Protein AF-A0A9W6P535-F1 (afdb_monomer_lite)

Foldseek 3Di:
DDDPPDDPPPDPVVVVVVVVVVVVVVVVVVVLLVLLCVLLVCCVVQQKDFDFDDPVCQVVVVVSLVSSCVVNVFDKDWDDDPGYIIIGTPVVPPDPVVVVVSVVVNVVVVVVVCVVDVPPPPDDPDDDDPPPPPDDDD

pLDDT: mean 71.33, std 16.92, range [34.78, 94.12]

Sequence (138 aa):
MSDNIRHIHTAPTAKAHQRAQQQQEREESARFEARAQAIAAILKERGATVITCTREEWTPTRRLGRRAGEIINRRVRTKAVETGIAVWDVERETNPLHRRLDERRAMRIMDRYFKDNPVSFGATPERPDPDNDGPTSR

Organism: NCBI:txid1670832

Structure (mmCIF, N/CA/C/O backbone):
data_AF-A0A9W6P535-F1
#
_entry.id   AF-A0A9W6P535-F1
#
loop_
_atom_site.group_PDB
_atom_site.id
_atom_site.type_symbol
_atom_site.label_atom_id
_atom_site.label_alt_id
_atom_site.label_comp_id
_atom_site.label_asym_id
_atom_site.label_entity_id
_atom_site.label_seq_id
_atom_site.pdbx_PDB_ins_code
_atom_site.Cartn_x
_atom_site.Cartn_y
_atom_site.Cartn_z
_atom_site.occupancy
_atom_site.B_iso_or_equiv
_atom_site.auth_seq_id
_atom_site.auth_comp_id
_atom_site.auth_asym_id
_atom_site.auth_atom_id
_atom_site.pdbx_PDB_model_num
ATOM 1 N N . MET A 1 1 ? 59.062 -22.376 -16.550 1.00 41.91 1 MET A N 1
ATOM 2 C CA . MET A 1 1 ? 58.845 -21.235 -17.463 1.00 41.91 1 MET A CA 1
ATOM 3 C C . MET A 1 1 ? 57.385 -20.857 -17.346 1.00 41.91 1 MET A C 1
ATOM 5 O O . MET A 1 1 ? 56.543 -21.739 -17.410 1.00 41.91 1 MET A O 1
ATOM 9 N N . SER A 1 2 ? 57.137 -19.601 -16.999 1.00 42.09 2 SER A N 1
ATOM 10 C CA . SER A 1 2 ? 55.887 -19.091 -16.438 1.00 42.09 2 SER A CA 1
ATOM 11 C C . SER A 1 2 ? 54.813 -18.897 -17.507 1.00 42.09 2 SER A C 1
ATOM 13 O O . SER A 1 2 ? 55.031 -18.144 -18.455 1.00 42.09 2 SER A O 1
ATOM 15 N N . ASP A 1 3 ? 53.652 -19.526 -17.327 1.00 49.81 3 ASP A N 1
ATOM 16 C CA . ASP A 1 3 ? 52.454 -19.209 -18.103 1.00 49.81 3 ASP A CA 1
ATOM 17 C C . ASP A 1 3 ? 51.881 -17.875 -17.609 1.00 49.81 3 ASP A C 1
ATOM 19 O O . ASP A 1 3 ? 51.332 -17.754 -16.512 1.00 49.81 3 ASP A O 1
ATOM 23 N N . ASN A 1 4 ? 52.083 -16.838 -18.418 1.00 50.84 4 ASN A N 1
ATOM 24 C CA . ASN A 1 4 ? 51.579 -15.491 -18.189 1.00 50.84 4 ASN A CA 1
ATOM 25 C C . ASN A 1 4 ? 50.068 -15.467 -18.464 1.00 50.84 4 ASN A C 1
ATOM 27 O O . ASN A 1 4 ? 49.628 -15.269 -19.600 1.00 50.84 4 ASN A O 1
ATOM 31 N N . ILE A 1 5 ? 49.267 -15.637 -17.411 1.00 59.06 5 ILE A N 1
ATOM 32 C CA . ILE A 1 5 ? 47.822 -15.393 -17.438 1.00 59.06 5 ILE A CA 1
ATOM 33 C C . ILE A 1 5 ? 47.614 -13.895 -17.693 1.00 59.06 5 ILE A C 1
ATOM 35 O O . ILE A 1 5 ? 47.783 -13.056 -16.809 1.00 59.06 5 ILE A O 1
ATOM 39 N N . ARG A 1 6 ? 47.285 -13.540 -18.938 1.00 50.56 6 ARG A N 1
ATOM 40 C CA . ARG A 1 6 ? 46.947 -12.166 -19.320 1.00 50.56 6 ARG A CA 1
ATOM 41 C C . ARG A 1 6 ? 45.654 -11.764 -18.610 1.00 50.56 6 ARG A C 1
ATOM 43 O O . ARG A 1 6 ? 44.586 -12.286 -18.920 1.00 50.56 6 ARG A O 1
ATOM 50 N N . HIS A 1 7 ? 45.748 -10.817 -17.677 1.00 52.25 7 HIS A N 1
ATOM 51 C CA . HIS A 1 7 ? 44.588 -10.128 -17.123 1.00 52.25 7 HIS A CA 1
ATOM 52 C C . HIS A 1 7 ? 43.835 -9.425 -18.256 1.00 52.25 7 HIS A C 1
ATOM 54 O O . HIS A 1 7 ? 44.321 -8.467 -18.856 1.00 52.25 7 HIS A O 1
ATOM 60 N N . ILE A 1 8 ? 42.639 -9.922 -18.563 1.00 54.03 8 ILE A N 1
ATOM 61 C CA . ILE A 1 8 ? 41.717 -9.262 -19.477 1.00 54.03 8 ILE A CA 1
ATOM 62 C C . ILE A 1 8 ? 41.265 -7.982 -18.773 1.00 54.03 8 ILE A C 1
ATOM 64 O O . ILE A 1 8 ? 40.539 -8.027 -17.781 1.00 54.03 8 ILE A O 1
ATOM 68 N N . HIS A 1 9 ? 41.718 -6.834 -19.270 1.00 51.56 9 HIS A N 1
ATOM 69 C CA . HIS A 1 9 ? 41.156 -5.536 -18.924 1.00 51.56 9 HIS A CA 1
ATOM 70 C C . HIS A 1 9 ? 39.697 -5.489 -19.405 1.00 51.56 9 HIS A C 1
ATOM 72 O O . HIS A 1 9 ? 39.406 -5.025 -20.506 1.00 51.56 9 HIS A O 1
ATOM 78 N N . THR A 1 10 ? 38.756 -5.982 -18.597 1.00 53.12 10 THR A N 1
ATOM 79 C CA . THR A 1 10 ? 37.327 -5.731 -18.811 1.00 53.12 10 THR A CA 1
ATOM 80 C C . THR A 1 10 ? 37.040 -4.254 -18.549 1.00 53.12 10 THR A C 1
ATOM 82 O O . THR A 1 10 ? 37.008 -3.776 -17.417 1.00 53.12 10 THR A O 1
ATOM 85 N N . ALA A 1 11 ? 36.923 -3.573 -19.682 1.00 52.59 11 ALA A N 1
ATOM 86 C CA . ALA A 1 11 ? 36.625 -2.193 -20.012 1.00 52.59 11 ALA A CA 1
ATOM 87 C C . ALA A 1 11 ? 35.845 -1.306 -19.003 1.00 52.59 11 ALA A C 1
ATOM 89 O O . ALA A 1 11 ? 34.964 -1.776 -18.278 1.00 52.59 11 ALA A O 1
ATOM 90 N N . PRO A 1 12 ? 36.062 0.030 -19.052 1.00 59.62 12 PRO A N 1
ATOM 91 C CA . PRO A 1 12 ? 35.284 1.049 -18.323 1.00 59.62 12 PRO A CA 1
ATOM 92 C C . PRO A 1 12 ? 33.755 0.962 -18.520 1.00 59.62 12 PRO A C 1
ATOM 94 O O . PRO A 1 12 ? 32.999 1.490 -17.705 1.00 59.62 12 PRO A O 1
ATOM 97 N N . THR A 1 13 ? 33.288 0.244 -19.543 1.00 62.44 13 THR A N 1
ATOM 98 C CA . THR A 1 13 ? 31.876 -0.056 -19.812 1.00 62.44 13 THR A CA 1
ATOM 99 C C . THR A 1 13 ? 31.232 -0.971 -18.766 1.00 62.44 13 THR A C 1
ATOM 101 O O . THR A 1 13 ? 30.085 -0.732 -18.403 1.00 62.44 13 THR A O 1
ATOM 104 N N . ALA A 1 14 ? 31.946 -1.946 -18.188 1.00 66.62 14 ALA A N 1
ATOM 105 C CA . ALA A 1 14 ? 31.388 -2.803 -17.130 1.00 66.62 14 ALA A CA 1
ATOM 106 C C . ALA A 1 14 ? 31.080 -2.000 -15.851 1.00 66.62 14 ALA A C 1
ATOM 108 O O . ALA A 1 14 ? 30.024 -2.153 -15.236 1.00 66.62 14 ALA A O 1
ATOM 109 N N . LYS A 1 15 ? 31.972 -1.065 -15.499 1.00 70.81 15 LYS A N 1
ATOM 110 C CA . LYS A 1 15 ? 31.791 -0.139 -14.370 1.00 70.81 15 LYS A CA 1
ATOM 111 C C . LYS A 1 15 ? 30.665 0.873 -14.629 1.00 70.81 15 LYS A C 1
ATOM 113 O O . LYS A 1 15 ? 29.969 1.255 -13.692 1.00 70.81 15 LYS A O 1
ATOM 118 N N . ALA A 1 16 ? 30.474 1.302 -15.880 1.00 72.81 16 ALA A N 1
ATOM 119 C CA . ALA A 1 16 ? 29.375 2.184 -16.275 1.00 72.81 16 ALA A CA 1
ATOM 120 C C . ALA A 1 16 ? 28.009 1.474 -16.222 1.00 72.81 16 ALA A C 1
ATOM 122 O O . ALA A 1 16 ? 27.067 2.024 -15.655 1.00 72.81 16 ALA A O 1
ATOM 123 N N . HIS A 1 17 ? 27.916 0.232 -16.713 1.00 72.38 17 HIS A N 1
ATOM 124 C CA . HIS A 1 17 ? 26.699 -0.582 -16.605 1.00 72.38 17 HIS A CA 1
ATOM 125 C C . HIS A 1 17 ? 26.317 -0.868 -15.149 1.00 72.38 17 HIS A C 1
ATOM 127 O O . HIS A 1 17 ? 25.154 -0.711 -14.791 1.00 72.38 17 HIS A O 1
ATOM 133 N N . GLN A 1 18 ? 27.287 -1.194 -14.287 1.00 80.56 18 GLN A N 1
ATOM 134 C CA . GLN A 1 18 ? 27.032 -1.383 -12.853 1.00 80.56 18 GLN A CA 1
ATOM 135 C C . GLN A 1 18 ? 26.489 -0.117 -12.177 1.00 80.56 18 GLN A C 1
ATOM 137 O O . GLN A 1 18 ? 25.568 -0.198 -11.371 1.00 80.56 18 GLN A O 1
ATOM 142 N N . ARG A 1 19 ? 27.023 1.067 -12.509 1.00 80.00 19 ARG A N 1
ATOM 143 C CA . ARG A 1 19 ? 26.506 2.340 -11.973 1.00 80.00 19 ARG A CA 1
ATOM 144 C C . ARG A 1 19 ? 25.086 2.631 -12.454 1.00 80.00 19 ARG A C 1
ATOM 146 O O . ARG A 1 19 ? 24.269 3.066 -11.652 1.00 80.00 19 ARG A O 1
ATOM 153 N N . ALA A 1 20 ? 24.792 2.365 -13.727 1.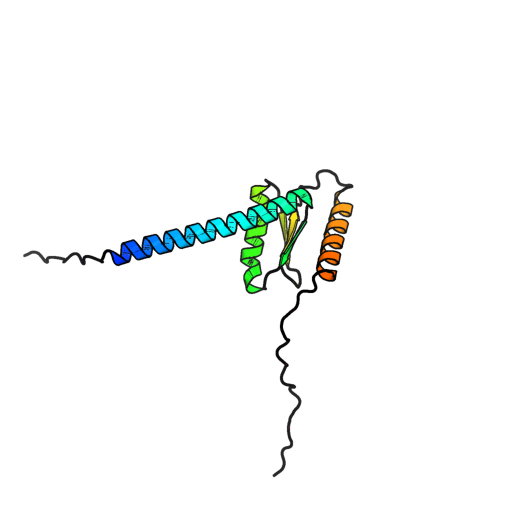00 80.12 20 ALA A N 1
ATOM 154 C CA . ALA A 1 20 ? 23.454 2.545 -14.283 1.00 80.12 20 ALA A CA 1
ATOM 155 C C . ALA A 1 20 ? 22.428 1.609 -13.620 1.00 80.12 20 ALA A C 1
ATOM 157 O O . ALA A 1 20 ? 21.356 2.064 -13.238 1.00 80.12 20 ALA A O 1
ATOM 158 N N . GLN A 1 21 ? 22.782 0.338 -13.404 1.00 81.94 21 GLN A N 1
ATOM 159 C CA . GLN A 1 21 ? 21.936 -0.626 -12.689 1.00 81.94 21 GLN A CA 1
ATOM 160 C C . GLN A 1 21 ? 21.682 -0.194 -11.241 1.00 81.94 21 GLN A C 1
ATOM 162 O O . GLN A 1 21 ? 20.535 -0.109 -10.819 1.00 81.94 21 GLN A O 1
ATOM 167 N N . GLN A 1 22 ? 22.730 0.189 -10.503 1.00 84.50 22 GLN A N 1
ATOM 168 C CA . GLN A 1 22 ? 22.576 0.691 -9.132 1.00 84.50 22 GLN A CA 1
ATOM 169 C C . GLN A 1 22 ? 21.705 1.948 -9.061 1.00 84.50 22 GLN A C 1
ATOM 171 O O . GLN A 1 22 ? 20.973 2.145 -8.093 1.00 84.50 22 GLN A O 1
ATOM 176 N N . GLN A 1 23 ? 21.796 2.829 -10.057 1.00 84.94 23 GLN A N 1
ATOM 177 C CA . GLN A 1 23 ? 20.963 4.022 -10.111 1.00 84.94 23 GLN A CA 1
ATOM 178 C C . GLN A 1 23 ? 19.496 3.666 -10.384 1.00 84.94 23 GLN A C 1
ATOM 180 O O . GLN A 1 23 ? 18.620 4.176 -9.690 1.00 84.94 23 GLN A O 1
ATOM 185 N N . GLN A 1 24 ? 19.234 2.738 -11.306 1.00 83.06 24 GLN A N 1
ATOM 186 C CA . GLN A 1 24 ? 17.885 2.231 -11.574 1.00 83.06 24 GLN A CA 1
ATOM 187 C C . GLN A 1 24 ? 17.269 1.570 -10.333 1.00 83.06 24 GLN A C 1
ATOM 189 O O . GLN A 1 24 ? 16.161 1.924 -9.942 1.00 83.06 24 GLN A O 1
ATOM 194 N N . GLU A 1 25 ? 18.008 0.706 -9.633 1.00 83.44 25 GLU A N 1
ATOM 195 C CA . GLU A 1 25 ? 17.546 0.068 -8.389 1.00 83.44 25 GLU A CA 1
ATOM 196 C C . GLU A 1 25 ? 17.212 1.095 -7.289 1.00 83.44 25 GLU A C 1
ATOM 198 O O . GLU A 1 25 ? 16.236 0.955 -6.541 1.00 83.44 25 GLU A O 1
ATOM 203 N N . ARG A 1 26 ? 17.999 2.175 -7.191 1.00 83.94 26 ARG A N 1
ATOM 204 C CA . ARG A 1 26 ? 17.728 3.285 -6.260 1.00 83.94 26 ARG A CA 1
ATOM 205 C C . ARG A 1 26 ? 16.461 4.048 -6.629 1.00 83.94 26 ARG A C 1
ATOM 207 O O . ARG A 1 26 ? 15.683 4.400 -5.747 1.00 83.94 26 ARG A O 1
ATOM 214 N N . GLU A 1 27 ? 16.235 4.300 -7.911 1.00 84.62 27 GLU A N 1
ATOM 215 C CA . GLU A 1 27 ? 15.021 4.973 -8.375 1.00 84.62 27 GLU A CA 1
ATOM 216 C C . GLU A 1 27 ? 13.776 4.106 -8.157 1.00 84.62 27 GLU A C 1
ATOM 218 O O . GLU A 1 27 ? 12.742 4.604 -7.707 1.00 84.62 27 GLU A O 1
ATOM 223 N N . GLU A 1 28 ? 13.870 2.803 -8.414 1.00 81.88 28 GLU A N 1
ATOM 224 C CA . GLU A 1 28 ? 12.777 1.857 -8.184 1.00 81.88 28 GLU A CA 1
ATOM 225 C C . GLU A 1 28 ? 12.427 1.735 -6.701 1.00 81.88 28 GLU A C 1
ATOM 227 O O . GLU A 1 28 ? 11.252 1.817 -6.330 1.00 81.88 28 GLU A O 1
ATOM 232 N N . SER A 1 29 ? 13.439 1.615 -5.839 1.00 84.12 29 SER A N 1
ATOM 233 C CA . SER A 1 29 ? 13.239 1.589 -4.387 1.00 84.12 29 SER A CA 1
ATOM 234 C C . SER A 1 29 ? 12.657 2.904 -3.860 1.00 84.12 29 SER A C 1
ATOM 236 O O . SER A 1 29 ? 11.726 2.871 -3.053 1.00 84.12 29 SER A O 1
ATOM 238 N N . ALA A 1 30 ? 13.101 4.058 -4.370 1.00 86.25 30 ALA A N 1
ATOM 239 C CA . ALA A 1 30 ? 12.526 5.357 -4.016 1.00 86.25 30 ALA A CA 1
ATOM 240 C C . ALA A 1 30 ? 11.049 5.474 -4.432 1.00 86.25 30 ALA A C 1
ATOM 242 O O . ALA A 1 30 ? 10.215 5.936 -3.650 1.00 86.25 30 ALA A O 1
ATOM 243 N N . ARG A 1 31 ? 10.692 5.014 -5.639 1.00 84.38 31 ARG A N 1
ATOM 244 C CA . ARG A 1 31 ? 9.297 4.992 -6.116 1.00 84.38 31 ARG A CA 1
ATOM 245 C C . ARG A 1 31 ? 8.423 4.061 -5.280 1.00 84.38 31 ARG A C 1
ATOM 247 O O . ARG A 1 31 ? 7.280 4.408 -4.974 1.00 84.38 31 ARG A O 1
ATOM 254 N N . PHE A 1 32 ? 8.946 2.893 -4.911 1.00 86.50 32 PHE A N 1
ATOM 255 C CA . PHE A 1 32 ? 8.252 1.949 -4.039 1.00 86.50 32 PHE A CA 1
ATOM 256 C C . PHE A 1 32 ? 7.975 2.567 -2.664 1.00 86.50 32 PHE A C 1
ATOM 258 O O . PHE A 1 32 ? 6.838 2.524 -2.192 1.00 86.50 32 PHE A O 1
ATOM 265 N N . GLU A 1 33 ? 8.979 3.202 -2.059 1.00 88.25 33 GLU A N 1
ATOM 266 C CA . GLU A 1 33 ? 8.839 3.828 -0.745 1.00 88.25 33 GLU A CA 1
ATOM 267 C C . GLU A 1 33 ? 7.859 5.008 -0.782 1.00 88.25 33 GLU A C 1
ATOM 269 O O . GLU A 1 33 ? 6.984 5.104 0.076 1.00 88.25 33 GLU A O 1
ATOM 274 N N . ALA A 1 34 ? 7.916 5.854 -1.816 1.00 86.38 34 ALA A N 1
ATOM 275 C CA . ALA A 1 34 ? 6.969 6.956 -1.993 1.00 86.38 34 ALA A CA 1
ATOM 276 C C . ALA A 1 34 ? 5.515 6.458 -2.103 1.00 86.38 34 ALA A C 1
ATOM 278 O O . ALA A 1 34 ? 4.609 7.010 -1.473 1.00 86.38 34 ALA A O 1
ATOM 279 N N . ARG A 1 35 ? 5.279 5.368 -2.849 1.00 85.19 35 ARG A N 1
ATOM 280 C CA . ARG A 1 35 ? 3.952 4.732 -2.927 1.00 85.19 35 ARG A CA 1
ATOM 281 C C . ARG A 1 35 ? 3.511 4.175 -1.575 1.00 85.19 35 ARG A C 1
ATOM 283 O O . ARG A 1 35 ? 2.362 4.377 -1.184 1.00 85.19 35 ARG A O 1
ATOM 290 N N . ALA A 1 36 ? 4.405 3.508 -0.848 1.00 87.81 36 ALA A N 1
ATOM 291 C CA . ALA A 1 36 ? 4.101 2.983 0.480 1.00 87.81 36 ALA A CA 1
ATOM 292 C C . ALA A 1 36 ? 3.769 4.105 1.482 1.00 87.81 36 ALA A C 1
ATOM 294 O O . ALA A 1 36 ? 2.828 3.962 2.262 1.00 87.81 36 ALA A O 1
ATOM 295 N N . GLN A 1 37 ? 4.465 5.244 1.417 1.00 89.31 37 GLN A N 1
ATOM 296 C CA . GLN A 1 37 ? 4.173 6.428 2.231 1.00 89.31 37 GLN A CA 1
ATOM 297 C C . GLN A 1 37 ? 2.797 7.031 1.918 1.00 89.31 37 GLN A C 1
ATOM 299 O O . GLN A 1 37 ? 2.055 7.368 2.841 1.00 89.31 37 GLN A O 1
ATOM 304 N N . ALA A 1 38 ? 2.414 7.117 0.640 1.00 85.06 38 ALA A N 1
ATOM 305 C CA . ALA A 1 38 ? 1.085 7.590 0.250 1.00 85.06 38 ALA A CA 1
ATOM 306 C C . ALA A 1 38 ? -0.025 6.676 0.800 1.00 85.06 38 ALA A C 1
ATOM 308 O O . ALA A 1 38 ? -1.002 7.150 1.381 1.00 85.06 38 ALA A O 1
ATOM 309 N N . ILE A 1 39 ? 0.156 5.356 0.695 1.00 84.88 39 ILE A N 1
ATOM 310 C CA . ILE A 1 39 ? -0.778 4.373 1.263 1.00 84.88 39 ILE A CA 1
ATOM 311 C C . ILE A 1 39 ? -0.834 4.508 2.790 1.00 84.88 39 ILE A C 1
ATOM 313 O O . ILE A 1 39 ? -1.920 4.524 3.364 1.00 84.88 39 ILE A O 1
ATOM 317 N N . ALA A 1 40 ? 0.313 4.656 3.454 1.00 85.81 40 ALA A N 1
ATOM 318 C CA . ALA A 1 40 ? 0.407 4.851 4.899 1.00 85.81 40 ALA A CA 1
ATOM 319 C C . ALA A 1 40 ? -0.351 6.101 5.376 1.00 85.81 40 ALA A C 1
ATOM 321 O O . ALA A 1 40 ? -1.044 6.050 6.395 1.00 85.81 40 ALA A O 1
ATOM 322 N N . ALA A 1 41 ? -0.264 7.211 4.638 1.00 83.00 41 ALA A N 1
ATOM 323 C CA . ALA A 1 41 ? -1.021 8.427 4.933 1.00 83.00 41 ALA A CA 1
ATOM 324 C C . ALA A 1 41 ? -2.537 8.185 4.840 1.00 83.00 41 ALA A C 1
ATOM 326 O O . ALA A 1 41 ? -3.276 8.541 5.761 1.00 83.00 41 ALA A O 1
ATOM 327 N N . ILE A 1 42 ? -2.990 7.492 3.789 1.00 82.94 42 ILE A N 1
ATOM 328 C CA . ILE A 1 42 ? -4.405 7.131 3.622 1.00 82.94 42 ILE A CA 1
ATOM 329 C C . ILE A 1 42 ? -4.866 6.194 4.747 1.00 82.94 42 ILE A C 1
ATOM 331 O O . ILE A 1 42 ? -5.955 6.375 5.288 1.00 82.94 42 ILE A O 1
ATOM 335 N N . LEU A 1 43 ? -4.046 5.218 5.148 1.00 83.25 43 LEU A N 1
ATOM 336 C CA . LEU A 1 43 ? -4.369 4.311 6.254 1.00 83.25 43 LEU A CA 1
ATOM 337 C C . LEU A 1 43 ? -4.466 5.049 7.598 1.00 83.25 43 LEU A C 1
ATOM 339 O O . LEU A 1 43 ? -5.377 4.765 8.372 1.00 83.25 43 LEU A O 1
ATOM 343 N N . LYS A 1 44 ? -3.599 6.033 7.866 1.00 83.19 44 LYS A N 1
ATOM 344 C CA . LYS A 1 44 ? -3.697 6.882 9.069 1.00 83.19 44 LYS A CA 1
ATOM 345 C C . LYS A 1 44 ? -5.007 7.668 9.109 1.00 83.19 44 LYS A C 1
ATOM 347 O O . LYS A 1 44 ? -5.667 7.705 10.147 1.00 83.19 44 LYS A O 1
ATOM 352 N N . GLU A 1 45 ? -5.386 8.269 7.985 1.00 80.06 45 GLU A N 1
ATOM 353 C CA . GLU A 1 45 ? -6.585 9.103 7.885 1.00 80.06 45 GLU A CA 1
ATOM 354 C C . GLU A 1 45 ? -7.871 8.258 7.910 1.00 80.06 45 GLU A C 1
ATOM 356 O O . GLU A 1 45 ? -8.779 8.497 8.710 1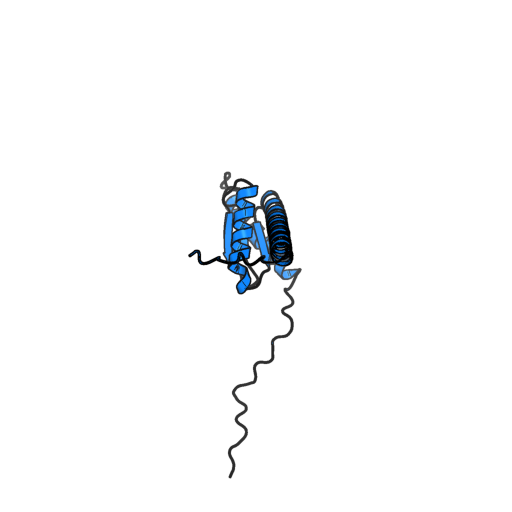.00 80.06 45 GLU A O 1
ATOM 361 N N . ARG A 1 46 ? -7.947 7.237 7.050 1.00 74.25 46 ARG A N 1
ATOM 362 C CA . ARG A 1 46 ? -9.195 6.535 6.704 1.00 74.25 46 ARG A CA 1
ATOM 363 C C . ARG A 1 46 ? -9.275 5.110 7.237 1.00 74.25 46 ARG A C 1
ATOM 365 O O . ARG A 1 46 ? -10.357 4.533 7.239 1.00 74.25 46 ARG A O 1
ATOM 372 N N . GLY A 1 47 ? -8.158 4.525 7.662 1.00 75.88 47 GLY A N 1
ATOM 373 C CA . GLY A 1 47 ? -8.074 3.142 8.144 1.00 75.88 47 GLY A CA 1
ATOM 374 C C . GLY A 1 47 ? -8.083 2.072 7.048 1.00 75.88 47 GLY A C 1
ATOM 375 O O . GLY A 1 47 ? -7.654 0.950 7.303 1.00 75.88 47 GLY A O 1
ATOM 376 N N . ALA A 1 48 ? -8.520 2.393 5.827 1.00 81.06 48 ALA A N 1
ATOM 377 C CA . ALA A 1 48 ? -8.570 1.454 4.709 1.00 81.06 48 ALA A CA 1
ATOM 378 C C . ALA A 1 48 ? -8.438 2.151 3.349 1.00 81.06 48 ALA A C 1
ATOM 380 O O . ALA A 1 48 ? -8.795 3.320 3.196 1.00 81.06 48 ALA A O 1
ATOM 381 N N . THR A 1 49 ? -7.953 1.409 2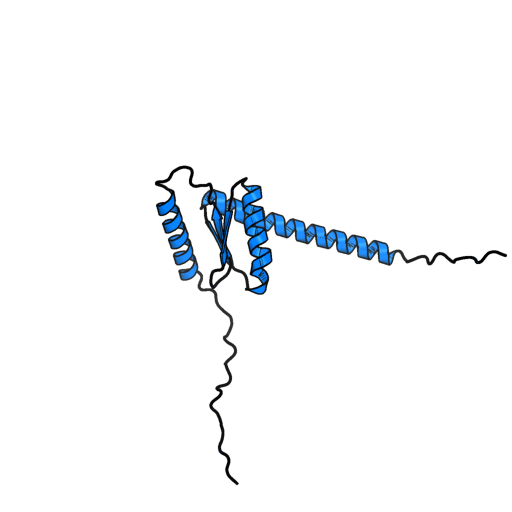.355 1.00 82.06 49 THR A N 1
ATOM 382 C CA . THR A 1 49 ? -7.859 1.842 0.956 1.00 82.06 49 THR A CA 1
ATOM 383 C C . THR A 1 49 ? -7.878 0.646 0.001 1.00 82.06 49 THR A C 1
ATOM 385 O O . THR A 1 49 ? -7.617 -0.485 0.412 1.00 82.06 49 THR A O 1
ATOM 388 N N . VAL A 1 50 ? -8.158 0.887 -1.279 1.00 82.44 50 VAL A N 1
ATOM 389 C CA . VAL A 1 50 ? -7.963 -0.098 -2.351 1.00 82.44 50 VAL A CA 1
ATOM 390 C C . VAL A 1 50 ? -6.895 0.421 -3.292 1.00 82.44 50 VAL A C 1
ATOM 392 O O . VAL A 1 50 ? -6.945 1.565 -3.731 1.00 82.44 50 VAL A O 1
ATOM 395 N N . ILE A 1 51 ? -5.934 -0.441 -3.601 1.00 85.88 51 ILE A N 1
ATOM 396 C CA . ILE A 1 51 ? -4.911 -0.177 -4.600 1.00 85.88 51 ILE A CA 1
ATOM 397 C C . ILE A 1 51 ? -5.335 -0.912 -5.864 1.00 85.88 51 ILE A C 1
ATOM 399 O O . ILE A 1 51 ? -5.376 -2.145 -5.880 1.00 85.88 51 ILE A O 1
ATOM 403 N N . THR A 1 52 ? -5.672 -0.155 -6.902 1.00 85.69 52 THR A N 1
ATOM 404 C CA . THR A 1 52 ? -5.996 -0.699 -8.220 1.00 85.69 52 THR A CA 1
ATOM 405 C C . THR A 1 52 ? -4.738 -1.272 -8.853 1.00 85.69 52 THR A C 1
ATOM 407 O O . THR A 1 52 ? -3.739 -0.561 -8.979 1.00 85.69 52 THR A O 1
ATOM 410 N N . CYS A 1 53 ? -4.767 -2.547 -9.221 1.00 84.00 53 CYS A N 1
ATOM 411 C CA . CYS A 1 53 ? -3.646 -3.203 -9.885 1.00 84.00 53 CYS A CA 1
ATOM 412 C C . CYS A 1 53 ? -4.130 -4.439 -10.646 1.00 84.00 53 CYS A C 1
ATOM 414 O O . CYS A 1 53 ? -5.173 -5.012 -10.307 1.00 84.00 53 CYS A O 1
ATOM 416 N N . THR A 1 54 ? -3.362 -4.879 -11.639 1.00 86.50 54 THR A N 1
ATOM 417 C CA . THR A 1 54 ? -3.681 -6.115 -12.364 1.00 86.50 54 THR A CA 1
ATOM 418 C C . THR A 1 54 ? -3.361 -7.348 -11.517 1.00 86.50 54 THR A C 1
ATOM 420 O O . THR A 1 54 ? -2.783 -7.254 -10.426 1.00 86.50 54 THR A O 1
ATOM 423 N N . ARG A 1 55 ? -3.748 -8.535 -11.997 1.00 84.44 55 ARG A N 1
ATOM 424 C CA . ARG A 1 55 ? -3.534 -9.794 -11.271 1.00 84.44 55 ARG A CA 1
ATOM 425 C C . ARG A 1 55 ? -2.052 -10.141 -11.133 1.00 84.44 55 ARG A C 1
ATOM 427 O O . ARG A 1 55 ? -1.637 -10.650 -10.092 1.00 84.44 55 ARG A O 1
ATOM 434 N N . GLU A 1 56 ? -1.256 -9.807 -12.141 1.00 87.94 56 GLU A N 1
ATOM 435 C CA . GLU A 1 56 ? 0.203 -9.955 -12.160 1.00 87.94 56 GLU A CA 1
ATOM 436 C C . GLU A 1 56 ? 0.857 -9.085 -11.073 1.00 87.94 56 GLU A C 1
ATOM 438 O O . GLU A 1 56 ? 1.856 -9.461 -10.459 1.00 87.94 56 GLU A O 1
ATOM 443 N N . GLU A 1 57 ? 0.234 -7.949 -10.761 1.00 86.56 57 GLU A N 1
ATOM 444 C CA . GLU A 1 57 ? 0.709 -6.975 -9.783 1.00 86.56 57 GLU A CA 1
ATOM 445 C C . GLU A 1 57 ? 0.215 -7.245 -8.350 1.00 86.56 57 GLU A C 1
ATOM 447 O O . GLU A 1 57 ? 0.570 -6.524 -7.417 1.00 86.56 57 GLU A O 1
ATOM 452 N N . TRP A 1 58 ? -0.561 -8.305 -8.101 1.00 87.19 58 TRP A N 1
ATOM 453 C CA . TRP A 1 58 ? -1.098 -8.580 -6.759 1.00 87.19 58 TRP A CA 1
ATOM 454 C C . TRP A 1 58 ? -0.014 -8.760 -5.699 1.00 87.19 58 TRP A C 1
ATOM 456 O O . TRP A 1 58 ? -0.131 -8.247 -4.585 1.00 87.19 58 TRP A O 1
ATOM 466 N N . THR A 1 59 ? 1.046 -9.496 -6.021 1.00 90.38 59 THR A N 1
ATOM 467 C CA . THR A 1 59 ? 2.156 -9.745 -5.095 1.00 90.38 59 THR A CA 1
ATOM 468 C C . THR A 1 59 ? 2.919 -8.464 -4.742 1.00 90.38 59 THR A C 1
ATOM 470 O O . THR A 1 59 ? 3.053 -8.187 -3.543 1.00 90.38 59 THR A O 1
ATOM 473 N N . PRO A 1 60 ? 3.400 -7.654 -5.709 1.00 89.69 60 PRO A N 1
ATOM 474 C CA . PRO A 1 60 ? 4.059 -6.388 -5.386 1.00 89.69 60 PRO A CA 1
ATOM 475 C C . PRO A 1 60 ? 3.117 -5.406 -4.677 1.00 89.69 60 PRO A C 1
ATOM 477 O O . PRO A 1 60 ? 3.530 -4.761 -3.713 1.00 89.69 60 PRO A O 1
ATOM 480 N N . THR A 1 61 ? 1.832 -5.368 -5.031 1.00 88.88 61 THR A N 1
ATOM 481 C CA . THR A 1 61 ? 0.850 -4.514 -4.347 1.00 88.88 61 THR A CA 1
ATOM 482 C C . THR A 1 61 ? 0.595 -4.951 -2.902 1.00 88.88 61 THR A C 1
ATOM 484 O O . THR A 1 61 ? 0.507 -4.120 -1.997 1.00 88.88 61 THR A O 1
ATOM 487 N N . ARG A 1 62 ? 0.565 -6.259 -2.619 1.00 90.88 62 ARG A N 1
ATOM 488 C CA . ARG A 1 62 ? 0.523 -6.757 -1.233 1.00 90.88 62 ARG A CA 1
ATOM 489 C C . ARG A 1 62 ? 1.768 -6.355 -0.442 1.00 90.88 62 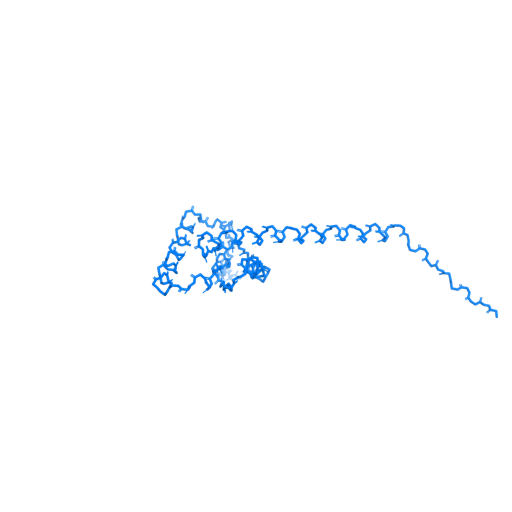ARG A C 1
ATOM 491 O O . ARG A 1 62 ? 1.647 -6.054 0.745 1.00 90.88 62 ARG A O 1
ATOM 498 N N . ARG A 1 63 ? 2.949 -6.337 -1.075 1.00 93.00 63 ARG A N 1
ATOM 499 C CA . ARG A 1 63 ? 4.187 -5.844 -0.442 1.00 93.00 63 ARG A CA 1
ATOM 500 C C . ARG A 1 63 ? 4.092 -4.352 -0.121 1.00 93.00 63 ARG A C 1
ATOM 502 O O . ARG A 1 63 ? 4.443 -3.985 0.994 1.00 93.00 63 ARG A O 1
ATOM 509 N N . LEU A 1 64 ? 3.551 -3.530 -1.025 1.00 89.94 64 LEU A N 1
ATOM 510 C CA . LEU A 1 64 ? 3.283 -2.107 -0.765 1.00 89.94 64 LEU A CA 1
ATOM 511 C C . LEU A 1 64 ? 2.366 -1.913 0.446 1.00 89.94 64 LEU A C 1
ATOM 513 O O . LEU A 1 64 ? 2.677 -1.122 1.332 1.00 89.94 64 LEU A O 1
ATOM 517 N N . GLY A 1 65 ? 1.270 -2.676 0.516 1.00 88.69 65 GLY A N 1
ATOM 518 C CA . GLY A 1 65 ? 0.358 -2.640 1.658 1.00 88.69 65 GLY A CA 1
ATOM 519 C C . GLY A 1 65 ? 1.068 -2.962 2.975 1.00 88.69 65 GLY A C 1
ATOM 520 O O . GLY A 1 65 ? 0.955 -2.200 3.928 1.00 88.69 65 GLY A O 1
ATOM 521 N N . ARG A 1 66 ? 1.859 -4.043 3.021 1.00 93.19 66 ARG A N 1
ATOM 522 C CA . ARG A 1 66 ? 2.644 -4.419 4.215 1.00 93.19 66 ARG A CA 1
ATOM 523 C C . ARG A 1 66 ? 3.664 -3.353 4.607 1.00 93.19 66 ARG A C 1
ATOM 525 O O . ARG A 1 66 ? 3.718 -2.994 5.778 1.00 93.19 66 ARG A O 1
ATOM 532 N N . ARG A 1 67 ? 4.403 -2.810 3.633 1.00 94.12 67 ARG A N 1
ATOM 533 C CA . ARG A 1 67 ? 5.368 -1.728 3.858 1.00 94.12 67 ARG A CA 1
ATOM 534 C C . ARG A 1 67 ? 4.694 -0.488 4.441 1.00 94.12 67 ARG A C 1
ATOM 536 O O . ARG A 1 67 ? 5.216 0.116 5.368 1.00 94.12 67 ARG A O 1
ATOM 543 N N . ALA A 1 68 ? 3.506 -0.140 3.952 1.00 90.75 68 ALA A N 1
ATOM 544 C CA . ALA A 1 68 ? 2.718 0.948 4.522 1.00 90.75 68 ALA A CA 1
ATOM 545 C C . ALA A 1 68 ? 2.350 0.688 5.994 1.00 90.75 68 ALA A C 1
ATOM 547 O O . ALA A 1 68 ? 2.413 1.609 6.803 1.00 90.75 68 ALA A O 1
ATOM 548 N N . GLY A 1 69 ? 2.029 -0.560 6.353 1.00 90.88 69 GLY A N 1
ATOM 549 C CA . GLY A 1 69 ? 1.838 -0.986 7.744 1.00 90.88 69 GLY A CA 1
ATOM 550 C C . GLY A 1 69 ? 3.080 -0.777 8.617 1.00 90.88 69 GLY A C 1
ATOM 551 O O . GLY A 1 69 ? 2.981 -0.211 9.704 1.00 90.88 69 GLY A O 1
ATOM 552 N N . GLU A 1 70 ? 4.260 -1.150 8.114 1.00 94.00 70 GLU A N 1
ATOM 553 C CA . GLU A 1 70 ? 5.543 -0.905 8.794 1.00 94.00 70 GLU A CA 1
ATOM 554 C C . GLU A 1 70 ? 5.788 0.596 9.024 1.00 94.00 70 GLU A C 1
ATOM 556 O O . GLU A 1 70 ? 6.147 0.995 10.129 1.00 94.00 70 GLU A O 1
ATOM 561 N N . ILE A 1 71 ? 5.522 1.442 8.020 1.00 93.00 71 ILE A N 1
ATOM 562 C CA . ILE A 1 71 ? 5.690 2.907 8.106 1.00 93.00 71 ILE A CA 1
ATOM 563 C C . ILE A 1 71 ? 4.811 3.522 9.204 1.00 93.00 71 ILE A C 1
ATOM 565 O O . ILE A 1 71 ? 5.204 4.492 9.856 1.00 93.00 71 ILE A O 1
ATOM 569 N N . ILE A 1 72 ? 3.603 2.994 9.407 1.00 90.88 72 ILE A N 1
ATOM 570 C CA . ILE A 1 72 ? 2.686 3.486 10.445 1.00 90.88 72 ILE A CA 1
ATOM 571 C C . ILE A 1 72 ? 2.832 2.740 11.775 1.00 90.88 72 ILE A C 1
ATOM 573 O O . ILE A 1 72 ? 2.116 3.076 12.716 1.00 90.88 72 ILE A O 1
ATOM 577 N N . ASN A 1 73 ? 3.750 1.771 11.854 1.00 91.69 73 ASN A N 1
ATOM 578 C CA . ASN A 1 73 ? 3.940 0.860 12.980 1.00 91.69 73 ASN A CA 1
ATOM 579 C C . ASN A 1 73 ? 2.636 0.162 13.409 1.00 91.69 73 ASN A C 1
ATOM 581 O O . ASN A 1 73 ? 2.292 0.147 14.591 1.00 91.69 73 ASN A O 1
ATOM 585 N N . ARG A 1 74 ? 1.875 -0.355 12.434 1.00 88.19 74 ARG A N 1
ATOM 586 C CA . ARG A 1 74 ? 0.624 -1.087 12.682 1.00 88.19 74 ARG A CA 1
ATOM 587 C C . ARG A 1 74 ? 0.469 -2.296 11.781 1.00 88.19 74 ARG A C 1
ATOM 589 O O . ARG A 1 74 ? 0.891 -2.301 10.621 1.00 88.19 74 ARG A O 1
ATOM 596 N N . ARG A 1 75 ? -0.216 -3.319 12.287 1.00 88.69 75 ARG A N 1
ATOM 597 C CA . ARG A 1 75 ? -0.591 -4.483 11.481 1.00 88.69 75 ARG A CA 1
ATOM 598 C C . ARG A 1 75 ? -1.683 -4.127 10.486 1.00 88.69 75 ARG A C 1
ATOM 600 O O . ARG A 1 75 ? -2.765 -3.664 10.832 1.00 88.69 75 ARG A O 1
ATOM 607 N N . VAL A 1 76 ? -1.412 -4.467 9.235 1.00 88.94 76 VAL A N 1
ATOM 608 C CA . VAL A 1 76 ? -2.327 -4.296 8.109 1.00 88.94 76 VAL A CA 1
ATOM 609 C C . VAL A 1 76 ? -2.712 -5.648 7.523 1.00 88.94 76 VAL A C 1
ATOM 611 O O . VAL A 1 76 ? -1.909 -6.586 7.474 1.00 88.94 76 VAL A O 1
ATOM 614 N N . ARG A 1 77 ? -3.949 -5.757 7.047 1.00 88.81 77 ARG A N 1
ATOM 615 C CA . ARG A 1 77 ? -4.423 -6.894 6.254 1.00 88.81 77 ARG A CA 1
ATOM 616 C C . ARG A 1 77 ? -4.612 -6.481 4.808 1.00 88.81 77 ARG A C 1
ATOM 618 O O . ARG A 1 77 ? -4.850 -5.319 4.501 1.00 88.81 77 ARG A O 1
ATOM 625 N N . THR A 1 78 ? -4.481 -7.467 3.926 1.00 89.12 78 THR A N 1
ATOM 626 C CA . THR A 1 78 ? -4.688 -7.293 2.489 1.00 89.12 78 THR A CA 1
ATOM 627 C C . THR A 1 78 ? -5.624 -8.374 1.965 1.00 89.12 78 THR A C 1
ATOM 629 O O . THR A 1 78 ? -5.548 -9.523 2.410 1.00 89.12 78 THR A O 1
ATOM 632 N N . LYS A 1 79 ? -6.501 -8.026 1.023 1.00 86.25 79 LYS A N 1
ATOM 633 C CA . LYS A 1 79 ? -7.403 -8.964 0.341 1.00 86.25 79 LYS A CA 1
ATOM 634 C C . LYS A 1 79 ? -7.480 -8.615 -1.137 1.00 86.25 79 LYS A C 1
ATOM 636 O O . LYS A 1 79 ? -7.583 -7.445 -1.483 1.00 86.25 79 LYS A O 1
ATOM 641 N N . ALA A 1 80 ? -7.431 -9.633 -1.991 1.00 85.75 80 ALA A N 1
ATOM 642 C CA . ALA A 1 80 ? -7.691 -9.442 -3.411 1.00 85.75 80 ALA A CA 1
ATOM 643 C C . ALA A 1 80 ? -9.180 -9.160 -3.633 1.00 85.75 80 ALA A C 1
ATOM 645 O O . ALA A 1 80 ? -10.038 -9.854 -3.082 1.00 85.75 80 ALA A O 1
ATOM 646 N N . VAL A 1 81 ? -9.452 -8.131 -4.418 1.00 81.69 81 VAL A N 1
ATOM 647 C CA . VAL A 1 81 ? -10.774 -7.737 -4.897 1.00 81.69 81 VAL A CA 1
ATOM 648 C C . VAL A 1 81 ? -10.718 -7.674 -6.422 1.00 81.69 81 VAL A C 1
ATOM 650 O O . VAL A 1 81 ? -9.633 -7.684 -6.998 1.00 81.69 81 VAL A O 1
ATOM 653 N N . GLU A 1 82 ? -11.872 -7.640 -7.081 1.00 77.12 82 GLU A N 1
ATOM 654 C CA . GLU A 1 82 ? -11.984 -7.706 -8.548 1.00 77.12 82 GLU A CA 1
ATOM 655 C C . GLU A 1 82 ? -11.086 -6.695 -9.281 1.00 77.12 82 GLU A C 1
ATOM 657 O O . GLU A 1 82 ? -10.503 -7.000 -10.314 1.00 77.12 82 GLU A O 1
ATOM 662 N N . THR A 1 83 ? -10.896 -5.522 -8.687 1.00 78.00 83 THR A N 1
ATOM 663 C CA . THR A 1 83 ? -10.181 -4.381 -9.266 1.00 78.00 83 THR A CA 1
ATOM 664 C C . THR A 1 83 ? -8.788 -4.141 -8.666 1.00 78.00 83 THR A C 1
ATOM 666 O O . THR A 1 83 ? -8.144 -3.149 -9.008 1.00 78.00 83 THR A O 1
ATOM 669 N N . GLY A 1 84 ? -8.298 -5.008 -7.765 1.00 86.62 84 GLY A N 1
ATOM 670 C CA . GLY A 1 84 ? -6.970 -4.855 -7.157 1.00 86.62 84 GLY A CA 1
ATOM 671 C C . GLY A 1 84 ? -6.824 -5.463 -5.760 1.00 86.62 84 GLY A C 1
ATOM 672 O O . GLY A 1 84 ? -7.315 -6.556 -5.473 1.00 86.62 84 GLY A O 1
ATOM 673 N N . ILE A 1 85 ? -6.122 -4.765 -4.865 1.00 87.12 85 ILE A N 1
ATOM 674 C CA . ILE A 1 85 ? -5.881 -5.205 -3.483 1.00 87.12 85 ILE A CA 1
ATOM 675 C C . ILE A 1 85 ? -6.467 -4.193 -2.496 1.00 87.12 85 ILE A C 1
ATOM 677 O O . ILE A 1 85 ? -6.015 -3.052 -2.410 1.00 87.12 85 ILE A O 1
ATOM 681 N N . ALA A 1 86 ? -7.429 -4.634 -1.689 1.00 83.31 86 ALA A N 1
ATOM 682 C CA . ALA A 1 86 ? -7.888 -3.900 -0.517 1.00 83.31 86 ALA A CA 1
ATOM 683 C C . ALA A 1 86 ? -6.862 -4.034 0.615 1.00 83.31 86 ALA A C 1
ATOM 685 O O . ALA A 1 86 ? -6.403 -5.143 0.898 1.00 83.31 86 ALA A O 1
ATOM 686 N N . VAL A 1 87 ? -6.530 -2.925 1.274 1.00 86.69 87 VAL A N 1
ATOM 687 C CA . VAL A 1 87 ? -5.592 -2.833 2.401 1.00 86.69 87 VAL A CA 1
ATOM 688 C C . VAL A 1 87 ? -6.274 -2.106 3.554 1.00 86.69 87 VAL A C 1
ATOM 690 O O . VAL A 1 87 ? -6.851 -1.040 3.349 1.00 86.69 87 VAL A O 1
ATOM 693 N N . TRP A 1 88 ? -6.204 -2.650 4.768 1.00 85.94 88 TRP A N 1
ATOM 694 C CA . TRP A 1 88 ? -6.769 -1.995 5.951 1.00 85.94 88 TRP A CA 1
ATOM 695 C C . TRP A 1 88 ? -5.939 -2.228 7.212 1.00 85.94 88 TRP A C 1
ATOM 697 O O . TRP A 1 88 ? -5.301 -3.271 7.370 1.00 85.94 88 TRP A O 1
ATOM 707 N N . ASP A 1 89 ? -5.955 -1.232 8.094 1.00 85.12 89 ASP A N 1
ATOM 708 C CA . ASP A 1 89 ? -5.336 -1.235 9.419 1.00 85.12 89 ASP A CA 1
ATOM 709 C C . ASP A 1 89 ? -6.195 -2.059 10.392 1.00 85.12 89 ASP A C 1
ATOM 711 O O . ASP A 1 89 ? -7.389 -1.808 10.548 1.00 85.12 89 ASP A O 1
ATOM 715 N N . VAL A 1 90 ? -5.590 -3.067 11.022 1.00 80.88 90 VAL A N 1
ATOM 716 C CA . VAL A 1 9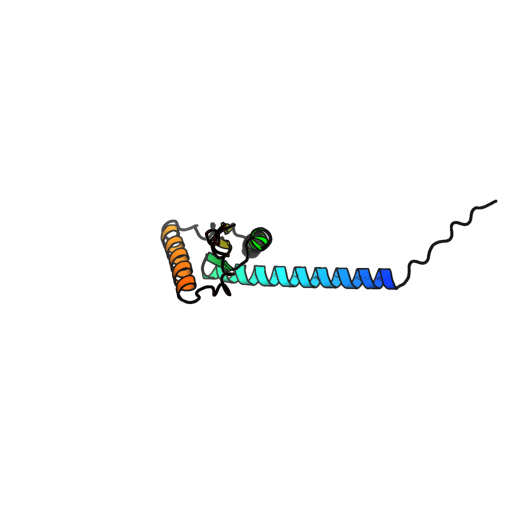0 ? -6.253 -3.977 11.974 1.00 80.88 90 VAL A CA 1
ATOM 717 C C . VAL A 1 90 ? -6.053 -3.515 13.420 1.00 80.88 90 VAL A C 1
ATOM 719 O O . VAL A 1 90 ? -6.770 -3.946 14.314 1.00 80.88 90 VAL A O 1
ATOM 722 N N . GLU A 1 91 ? -5.086 -2.634 13.672 1.00 76.88 91 GLU A N 1
ATOM 723 C CA . GLU A 1 91 ? -4.718 -2.163 15.013 1.00 76.88 91 GLU A CA 1
ATOM 724 C C . GLU A 1 91 ? -5.252 -0.765 15.327 1.00 76.88 91 GLU A C 1
ATOM 726 O O . GLU A 1 91 ? -5.155 -0.305 16.463 1.00 76.88 91 GLU A O 1
ATOM 731 N N . ARG A 1 92 ? -5.938 -0.122 14.373 1.00 65.31 92 ARG A N 1
ATOM 732 C CA . ARG A 1 92 ? -6.829 1.020 14.655 1.00 65.31 92 ARG A CA 1
ATOM 733 C C . ARG A 1 92 ? -7.923 0.672 15.686 1.00 65.31 92 ARG A C 1
ATOM 735 O O . ARG A 1 92 ? -8.545 1.561 16.256 1.00 65.31 92 ARG A O 1
ATOM 742 N N . GLU A 1 93 ? -8.149 -0.622 15.914 1.00 55.69 93 GLU A N 1
ATOM 743 C CA . GLU A 1 93 ? -9.233 -1.248 16.673 1.00 55.69 93 GLU A CA 1
ATOM 744 C C . GLU A 1 93 ? -9.051 -1.310 18.212 1.00 55.69 93 GLU A C 1
ATOM 746 O O . GLU A 1 93 ? -9.683 -2.150 18.851 1.00 55.69 93 GLU A O 1
ATOM 751 N N . THR A 1 94 ? -8.280 -0.435 18.875 1.00 57.94 94 THR A N 1
ATOM 752 C CA . THR A 1 94 ? -8.277 -0.401 20.363 1.00 57.94 94 THR A CA 1
ATOM 753 C C . THR A 1 94 ? -9.611 0.049 20.981 1.00 57.94 94 THR A C 1
ATOM 755 O O . THR A 1 94 ? -9.776 -0.038 22.196 1.00 57.94 94 THR A O 1
ATOM 758 N N . ASN A 1 95 ? -10.603 0.452 20.175 1.00 58.16 95 ASN A N 1
ATOM 759 C CA . ASN A 1 95 ? -11.975 0.686 20.629 1.00 58.16 95 ASN A CA 1
ATOM 760 C C . ASN A 1 95 ? -13.000 -0.198 19.864 1.00 58.16 95 ASN A C 1
ATOM 762 O O . ASN A 1 95 ? -13.274 0.048 18.683 1.00 58.16 95 ASN A O 1
ATOM 766 N N . PRO A 1 96 ? -13.610 -1.215 20.509 1.00 57.50 96 PRO A N 1
ATOM 767 C CA . PRO A 1 96 ? -14.435 -2.235 19.850 1.00 57.50 96 PRO A CA 1
ATOM 768 C C . PRO A 1 96 ? -15.749 -1.724 19.232 1.00 57.50 96 PRO A C 1
ATOM 770 O O . PRO A 1 96 ? -16.277 -2.367 18.322 1.00 57.50 96 PRO A O 1
ATOM 773 N N . LEU A 1 97 ? -16.267 -0.563 19.650 1.00 59.81 97 LEU A N 1
ATOM 774 C CA . LEU A 1 97 ? -17.454 0.050 19.030 1.00 59.81 97 LEU A CA 1
ATOM 775 C C . LEU A 1 97 ? -17.143 0.698 17.672 1.00 59.81 97 LEU A C 1
ATOM 777 O O . LEU A 1 97 ? -18.002 0.737 16.790 1.00 59.81 97 LEU A O 1
ATOM 781 N N . HIS A 1 98 ? -15.901 1.138 17.464 1.00 59.50 98 HIS A N 1
ATOM 782 C CA . HIS A 1 98 ? -15.465 1.737 16.203 1.00 59.50 98 HIS A CA 1
ATOM 783 C C . HIS A 1 98 ? -15.201 0.689 15.123 1.00 59.50 98 HIS A C 1
ATOM 785 O O . HIS A 1 98 ? -15.373 0.977 13.946 1.00 59.50 98 HIS A O 1
ATOM 791 N N . ARG A 1 99 ? -14.899 -0.556 15.506 1.00 58.91 99 ARG A N 1
ATOM 792 C CA . ARG A 1 99 ? -14.533 -1.649 14.595 1.00 58.91 99 ARG A CA 1
ATOM 793 C C . ARG A 1 99 ? -15.560 -1.924 13.492 1.00 58.91 99 ARG A C 1
ATOM 795 O O . ARG A 1 99 ? -15.254 -1.822 12.310 1.00 58.91 99 ARG A O 1
ATOM 802 N N . ARG A 1 100 ? -16.805 -2.241 13.863 1.00 60.69 100 ARG A N 1
ATOM 803 C CA . ARG A 1 100 ? -17.876 -2.542 12.887 1.00 60.69 100 ARG A CA 1
ATOM 804 C C . ARG A 1 100 ? -18.311 -1.309 12.098 1.00 60.69 100 ARG A C 1
ATOM 806 O O . ARG A 1 100 ? -18.814 -1.437 10.983 1.00 60.69 100 ARG A O 1
ATOM 813 N N . LEU A 1 101 ? -18.172 -0.128 12.694 1.00 64.31 101 LEU A N 1
ATOM 814 C CA . LEU A 1 101 ? -18.533 1.140 12.073 1.00 64.31 101 LEU A CA 1
ATOM 815 C C . LEU A 1 101 ? -17.501 1.532 11.018 1.00 64.31 101 LEU A C 1
ATOM 817 O O . LEU A 1 101 ? -17.895 1.835 9.898 1.00 64.31 101 LEU A O 1
ATOM 821 N N . ASP A 1 102 ? -16.214 1.436 11.339 1.00 60.03 102 ASP A N 1
ATOM 822 C CA . ASP A 1 102 ? -15.102 1.700 10.430 1.00 60.03 102 ASP A CA 1
ATOM 823 C C . ASP A 1 102 ? -15.012 0.644 9.331 1.00 60.03 102 ASP A C 1
ATOM 825 O O . ASP A 1 102 ? -14.812 1.012 8.182 1.00 60.03 102 ASP A O 1
ATOM 829 N N . GLU A 1 103 ? -15.271 -0.634 9.620 1.00 62.03 103 GLU A N 1
ATOM 830 C CA . GLU A 1 103 ? -15.354 -1.685 8.598 1.00 62.03 103 GLU A CA 1
ATOM 831 C C . GLU A 1 103 ? -16.490 -1.409 7.599 1.00 62.03 103 GLU A C 1
ATOM 833 O O . GLU A 1 103 ? -16.272 -1.389 6.386 1.00 62.03 103 GLU A O 1
ATOM 838 N N . ARG A 1 104 ? -17.701 -1.094 8.085 1.00 68.12 104 ARG A N 1
ATOM 839 C CA . ARG A 1 104 ? -18.818 -0.709 7.205 1.00 68.12 104 ARG A CA 1
ATOM 840 C C . ARG A 1 104 ? -18.551 0.601 6.476 1.00 68.12 104 ARG A C 1
ATOM 842 O O . ARG A 1 104 ? -18.987 0.747 5.341 1.00 68.12 104 ARG A O 1
ATOM 849 N N . ARG A 1 105 ? -17.881 1.568 7.107 1.00 66.44 105 ARG A N 1
ATOM 850 C CA . ARG A 1 105 ? -17.552 2.868 6.506 1.00 66.44 105 ARG A CA 1
ATOM 851 C C . ARG A 1 105 ? -16.488 2.706 5.429 1.00 66.44 105 ARG A C 1
ATOM 853 O O . ARG A 1 105 ? -16.665 3.255 4.353 1.00 66.44 105 ARG A O 1
ATOM 860 N N . ALA A 1 106 ? -15.468 1.891 5.675 1.00 60.47 106 ALA A N 1
ATOM 861 C CA . ALA A 1 106 ? -14.463 1.489 4.703 1.00 60.47 106 ALA A CA 1
ATOM 862 C C . ALA A 1 106 ? -15.110 0.765 3.521 1.00 60.47 106 ALA A C 1
ATOM 864 O O . ALA A 1 106 ? -14.892 1.170 2.386 1.00 60.47 106 ALA A O 1
ATOM 865 N N . MET A 1 107 ? -15.977 -0.224 3.766 1.00 65.44 107 MET A N 1
ATOM 866 C CA . MET A 1 107 ? -16.730 -0.895 2.698 1.00 65.44 107 MET A CA 1
ATOM 867 C C . MET A 1 107 ? -17.611 0.075 1.911 1.00 65.44 107 MET A C 1
ATOM 869 O O . MET A 1 107 ? -17.658 -0.008 0.694 1.00 65.44 107 MET A O 1
ATOM 873 N N . ARG A 1 108 ? -18.267 1.032 2.573 1.00 72.81 108 ARG A N 1
ATOM 874 C CA . ARG A 1 108 ? -19.133 2.019 1.912 1.00 72.81 108 ARG A CA 1
ATOM 875 C C . ARG A 1 108 ? -18.341 3.070 1.127 1.00 72.81 108 ARG A C 1
ATOM 877 O O . ARG A 1 108 ? -18.808 3.525 0.091 1.00 72.81 108 ARG A O 1
ATOM 884 N N . ILE A 1 109 ? -17.156 3.455 1.606 1.00 64.38 109 ILE A N 1
ATOM 885 C CA . ILE A 1 109 ? -16.216 4.327 0.888 1.00 64.38 109 ILE A CA 1
ATOM 886 C C . ILE A 1 109 ? -15.656 3.590 -0.327 1.00 64.38 109 ILE A C 1
ATOM 888 O O . ILE A 1 109 ? -15.614 4.177 -1.401 1.00 64.38 109 ILE A O 1
ATOM 892 N N . MET A 1 110 ? -15.288 2.314 -0.179 1.00 62.34 110 MET A N 1
ATOM 893 C CA . MET A 1 110 ? -14.890 1.459 -1.299 1.00 62.34 110 MET A CA 1
ATOM 894 C C . MET A 1 110 ? -16.021 1.362 -2.332 1.00 62.34 110 MET A C 1
ATOM 896 O O . MET A 1 110 ? -15.799 1.652 -3.500 1.00 62.34 110 MET A O 1
ATOM 900 N N . ASP A 1 111 ? -17.246 1.059 -1.897 1.00 65.00 111 ASP A N 1
ATOM 901 C CA . ASP A 1 111 ? -18.424 0.927 -2.766 1.00 65.00 111 ASP A CA 1
ATOM 902 C C . ASP A 1 111 ? -18.775 2.237 -3.497 1.00 65.00 111 ASP A C 1
ATOM 904 O O . ASP A 1 111 ? -19.112 2.230 -4.679 1.00 65.00 111 ASP A O 1
ATOM 908 N N . ARG A 1 112 ? -18.647 3.387 -2.820 1.00 65.31 112 ARG A N 1
ATOM 909 C CA . ARG A 1 112 ? -18.836 4.711 -3.434 1.00 65.31 112 ARG A CA 1
ATOM 910 C C . ARG A 1 112 ? -17.714 5.047 -4.417 1.00 65.31 112 ARG A C 1
ATOM 912 O O . ARG A 1 112 ? -17.998 5.499 -5.516 1.00 65.31 112 ARG A O 1
ATOM 919 N N . TYR A 1 113 ? -16.460 4.773 -4.064 1.00 58.44 113 TYR A N 1
ATOM 920 C CA . TYR A 1 113 ? -15.319 5.001 -4.949 1.00 58.44 113 TYR A CA 1
ATOM 921 C C . TYR A 1 113 ? -15.434 4.203 -6.259 1.00 58.44 113 TYR A C 1
ATOM 923 O O . TYR A 1 113 ? -15.147 4.756 -7.316 1.00 58.44 113 TYR A O 1
ATOM 931 N N . PHE A 1 114 ? -15.921 2.955 -6.208 1.00 55.50 114 PHE A N 1
ATOM 932 C CA . PHE A 1 114 ? -16.183 2.137 -7.402 1.00 55.50 114 PHE A CA 1
ATOM 933 C C . PHE A 1 114 ? -17.376 2.607 -8.239 1.00 55.50 114 PHE A C 1
ATOM 935 O O . PHE A 1 114 ? -17.381 2.397 -9.449 1.00 55.50 114 PHE A O 1
ATOM 942 N N . LYS A 1 115 ? -18.376 3.248 -7.623 1.00 58.19 115 LYS A N 1
ATOM 943 C CA . LYS A 1 115 ? -19.496 3.871 -8.346 1.00 58.19 115 LYS A CA 1
ATOM 944 C C . LYS A 1 115 ? -19.088 5.166 -9.044 1.00 58.19 115 LYS A C 1
ATOM 946 O O . LYS A 1 115 ? -19.523 5.403 -10.164 1.00 58.19 115 LYS A O 1
ATOM 951 N N . ASP A 1 116 ? -18.248 5.970 -8.396 1.00 54.31 116 ASP A N 1
ATOM 952 C CA . ASP A 1 116 ? -17.841 7.288 -8.898 1.00 54.31 116 ASP A CA 1
ATOM 953 C C . ASP A 1 116 ? -16.654 7.207 -9.878 1.00 54.31 116 ASP A C 1
ATOM 955 O O . ASP A 1 116 ? -16.472 8.095 -10.706 1.00 54.31 116 ASP A O 1
ATOM 959 N N . ASN A 1 117 ? -15.856 6.137 -9.809 1.00 44.59 117 ASN A N 1
ATOM 960 C CA . ASN A 1 117 ? -14.773 5.839 -10.745 1.00 44.59 117 ASN A CA 1
ATOM 961 C C . ASN A 1 117 ? -14.967 4.422 -11.299 1.00 44.59 117 ASN A C 1
ATOM 963 O O . ASN A 1 117 ? -14.268 3.499 -10.861 1.00 44.59 117 ASN A O 1
ATOM 967 N N . PRO A 1 118 ? -15.918 4.214 -12.233 1.00 46.59 118 PRO A N 1
ATOM 968 C CA . PRO A 1 118 ? -16.012 2.944 -12.930 1.00 46.59 118 PRO A CA 1
ATOM 969 C C . PRO A 1 118 ? -14.667 2.699 -13.609 1.00 46.59 118 PRO A C 1
ATOM 971 O O . PRO A 1 118 ? -14.181 3.520 -14.389 1.00 46.59 118 PRO A O 1
ATOM 974 N N . VAL A 1 119 ? -14.030 1.586 -13.265 1.00 41.91 119 VAL A N 1
ATOM 975 C CA . VAL A 1 119 ? -12.800 1.168 -13.927 1.00 41.91 119 VAL A CA 1
ATOM 976 C C . VAL A 1 119 ? -13.177 0.913 -15.385 1.00 41.91 119 VAL A C 1
ATOM 978 O O . VAL A 1 119 ? -13.864 -0.060 -15.687 1.00 41.91 119 VAL A O 1
ATOM 981 N N . SER A 1 120 ? -12.796 1.829 -16.280 1.00 36.56 120 SER A N 1
ATOM 982 C CA . SER A 1 120 ? -12.918 1.622 -17.720 1.00 36.56 120 SER A CA 1
ATOM 983 C C . SER A 1 120 ? -11.928 0.529 -18.094 1.00 36.56 120 SER A C 1
ATOM 985 O O . SER A 1 120 ? -10.739 0.776 -18.301 1.00 36.56 120 SER A O 1
ATOM 987 N N . PHE A 1 121 ? -12.411 -0.709 -18.100 1.00 37.34 121 PHE A N 1
ATOM 988 C CA . PHE A 1 121 ? -11.749 -1.778 -18.818 1.00 37.34 121 PHE A CA 1
ATOM 989 C C . PHE A 1 121 ? -11.849 -1.406 -20.295 1.00 37.34 121 PHE A C 1
ATOM 991 O O . PHE A 1 121 ? -12.926 -1.460 -20.887 1.00 37.34 121 PHE A O 1
ATOM 998 N N . GLY A 1 122 ? -10.732 -0.956 -20.870 1.00 34.78 122 GLY A N 1
ATOM 999 C CA . GLY A 1 122 ? -10.608 -0.823 -22.313 1.00 34.78 122 GLY A CA 1
ATOM 1000 C C . GLY A 1 122 ? -11.088 -2.111 -22.978 1.00 34.78 122 GLY A C 1
ATOM 1001 O O . GLY A 1 122 ? -10.714 -3.193 -22.533 1.00 34.78 122 GLY A O 1
ATOM 1002 N N . ALA A 1 123 ? -11.968 -1.938 -23.967 1.00 35.56 123 ALA A N 1
ATOM 1003 C CA . ALA A 1 123 ? -12.460 -2.907 -24.940 1.00 35.56 123 ALA A CA 1
ATOM 1004 C C . ALA A 1 123 ? -12.223 -4.383 -24.587 1.00 35.56 123 ALA A C 1
ATOM 1006 O O . ALA A 1 123 ? -11.123 -4.916 -24.735 1.00 35.56 123 ALA A O 1
ATOM 1007 N N . THR A 1 124 ? -13.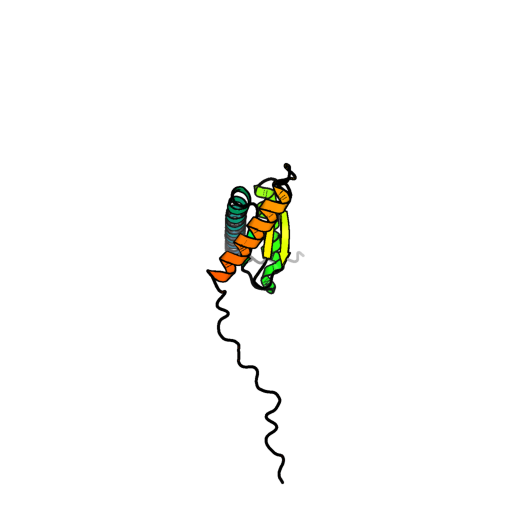301 -5.065 -24.203 1.00 37.97 124 THR A N 1
ATOM 1008 C CA . THR A 1 124 ? -13.413 -6.516 -24.346 1.00 37.97 124 THR A CA 1
ATOM 1009 C C . THR A 1 124 ? -12.896 -6.898 -25.741 1.00 37.97 124 THR A C 1
ATOM 1011 O O . THR A 1 124 ? -13.474 -6.421 -26.718 1.00 37.97 124 THR A O 1
ATOM 1014 N N . PRO A 1 125 ? -11.822 -7.695 -25.894 1.00 42.97 125 PRO A N 1
ATOM 1015 C CA . PRO A 1 125 ? -11.574 -8.312 -27.183 1.00 42.97 125 PRO A CA 1
ATOM 1016 C C . PRO A 1 125 ? -12.773 -9.225 -27.431 1.00 42.97 125 PRO A C 1
ATOM 1018 O O . PRO A 1 125 ? -13.081 -10.079 -26.594 1.00 42.97 125 PRO A O 1
ATOM 1021 N N . GLU A 1 126 ? -13.496 -8.964 -28.519 1.00 45.38 126 GLU A N 1
ATOM 1022 C CA . GLU A 1 126 ? -14.579 -9.811 -29.003 1.00 45.38 126 GLU A CA 1
ATOM 1023 C C . GLU A 1 126 ? -14.125 -11.270 -28.907 1.00 45.38 126 GLU A C 1
ATOM 1025 O O . GLU A 1 126 ? -13.119 -11.673 -29.496 1.00 45.38 126 GLU A O 1
ATOM 1030 N N . ARG A 1 127 ? -14.829 -12.059 -28.090 1.00 44.91 127 ARG A N 1
ATOM 1031 C CA . ARG A 1 127 ? -14.705 -13.511 -28.164 1.00 44.91 127 ARG A CA 1
ATOM 1032 C C . ARG A 1 127 ? -15.152 -13.891 -29.576 1.00 44.91 127 ARG A C 1
ATOM 1034 O O . ARG A 1 127 ? -16.273 -13.530 -29.923 1.00 44.91 127 ARG A O 1
ATOM 1041 N N . PRO A 1 128 ? -14.342 -14.597 -30.379 1.00 49.31 128 PRO A N 1
ATOM 1042 C CA . PRO A 1 128 ? -14.886 -15.224 -31.569 1.00 49.31 128 PRO A CA 1
ATOM 1043 C C . PRO A 1 128 ? -15.944 -16.232 -31.108 1.00 49.31 128 PRO A C 1
ATOM 1045 O O . PRO A 1 128 ? -15.654 -17.095 -30.272 1.00 49.31 128 PRO A O 1
ATOM 1048 N N . ASP A 1 129 ? -17.172 -16.061 -31.595 1.00 53.94 129 ASP A N 1
ATOM 1049 C CA . ASP A 1 129 ? -18.274 -16.986 -31.356 1.00 53.94 129 ASP A CA 1
ATOM 1050 C C . ASP A 1 129 ? -17.851 -18.401 -31.787 1.00 53.94 129 ASP A C 1
ATOM 1052 O O . ASP A 1 129 ? -17.463 -18.592 -32.943 1.00 53.94 129 ASP A O 1
ATOM 1056 N N . PRO A 1 130 ? -17.905 -19.406 -30.895 1.00 52.25 130 PRO A N 1
ATOM 1057 C CA . PRO A 1 130 ? -17.535 -20.778 -31.235 1.00 52.25 130 PRO A CA 1
ATOM 1058 C C . PRO A 1 130 ? -18.584 -21.507 -32.093 1.00 52.25 130 PRO A C 1
ATOM 1060 O O . PRO A 1 130 ? -18.358 -22.660 -32.437 1.00 52.25 130 PRO A O 1
ATOM 1063 N N . ASP A 1 131 ? -19.687 -20.849 -32.467 1.00 52.88 131 ASP A N 1
ATOM 1064 C CA . ASP A 1 131 ? -20.836 -21.483 -33.130 1.00 52.88 131 ASP A CA 1
ATOM 1065 C C . ASP A 1 131 ? -21.031 -21.062 -34.599 1.00 52.88 131 ASP A C 1
ATOM 1067 O O . ASP A 1 131 ? -22.102 -21.271 -35.167 1.00 52.88 131 ASP A O 1
ATOM 1071 N N . ASN A 1 132 ? -20.011 -20.499 -35.258 1.00 50.88 132 ASN A N 1
ATOM 1072 C CA . ASN A 1 132 ? -20.051 -20.306 -36.713 1.00 50.88 132 ASN A CA 1
ATOM 1073 C C . ASN A 1 132 ? -19.406 -21.490 -37.451 1.00 50.88 132 ASN A C 1
ATOM 1075 O O . ASN A 1 132 ? -18.430 -21.335 -38.188 1.00 50.88 132 ASN A O 1
ATOM 1079 N N . ASP A 1 133 ? -19.972 -22.682 -37.250 1.00 52.53 133 ASP A N 1
ATOM 1080 C CA . ASP A 1 133 ? -19.823 -23.806 -38.176 1.00 52.53 133 ASP A CA 1
ATOM 1081 C C . ASP A 1 133 ? -20.616 -23.482 -39.454 1.00 52.53 133 ASP A C 1
ATOM 1083 O O . ASP A 1 133 ? -21.784 -23.841 -39.628 1.00 52.53 133 ASP A O 1
ATOM 1087 N N . GLY A 1 134 ? -19.965 -22.749 -40.359 1.00 47.06 134 GLY A N 1
ATOM 1088 C CA . GLY A 1 134 ? -20.420 -22.592 -41.737 1.00 47.06 134 GLY A CA 1
ATOM 1089 C C . GLY A 1 134 ? -20.519 -23.960 -42.434 1.00 47.06 134 GLY A C 1
ATOM 1090 O O . GLY A 1 134 ? -19.734 -24.867 -42.152 1.00 47.06 134 GLY A O 1
ATOM 1091 N N . PRO A 1 135 ? -21.494 -24.146 -43.337 1.00 52.97 135 PRO A N 1
ATOM 1092 C CA . PRO A 1 135 ? -22.011 -25.462 -43.680 1.00 52.97 135 PRO A CA 1
ATOM 1093 C C . PRO A 1 135 ? -21.000 -26.308 -44.456 1.00 52.97 135 PRO A C 1
ATOM 1095 O O . PRO A 1 135 ? -20.467 -25.900 -45.488 1.00 52.97 135 PRO A O 1
ATOM 1098 N N . THR A 1 136 ? -20.835 -27.556 -44.019 1.00 53.50 136 THR A N 1
ATOM 1099 C CA . THR A 1 136 ? -20.359 -28.632 -44.888 1.00 53.50 136 THR A CA 1
ATOM 1100 C C . THR A 1 136 ? -21.397 -28.860 -45.984 1.00 53.50 136 THR A C 1
ATOM 1102 O O . THR A 1 136 ? -22.516 -29.307 -45.734 1.00 53.50 136 THR A O 1
ATOM 1105 N N . SER A 1 137 ? -21.037 -28.565 -47.229 1.00 51.31 137 SER A N 1
ATOM 1106 C CA . SER A 1 137 ? -21.737 -29.071 -48.408 1.00 51.31 137 SER A CA 1
ATOM 1107 C C . SER A 1 137 ? -20.752 -29.253 -49.560 1.00 51.31 137 SER A C 1
ATOM 1109 O O . SER A 1 137 ? -20.240 -28.277 -50.091 1.00 51.31 137 SER A O 1
ATOM 1111 N N . ARG A 1 138 ? -20.501 -30.544 -49.822 1.00 45.47 138 ARG A N 1
ATOM 1112 C CA . ARG A 1 138 ? -20.104 -31.247 -51.058 1.00 45.47 138 ARG A CA 1
ATOM 1113 C C . ARG A 1 138 ? -19.353 -30.497 -52.153 1.00 45.47 138 ARG A C 1
ATOM 1115 O O . ARG A 1 138 ? -19.957 -29.600 -52.774 1.00 45.47 138 ARG A O 1
#

Radius of gyration: 25.53 Å; chains: 1; bounding box: 81×40×72 Å

Secondary structure (DSSP, 8-state):
-----------HHHHHHHHHHHHHHHHHHHHHHHHHHHHHHHHHHHSEEEEE--STTHHHHHHHHHHHHHHTTS-EEEEEETTEEEEEESSTTSSHHHHHHHHHHHHHHHHHHHHHS---------PPPTT-------